Protein AF-A0A0T5VP73-F1 (afdb_monomer)

Radius of gyra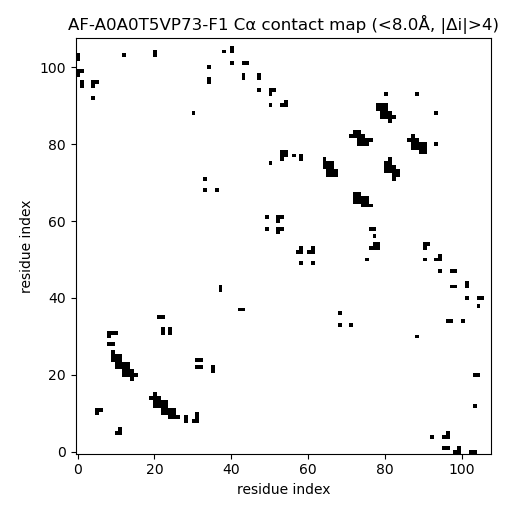tion: 13.44 Å; Cα contacts (8 Å, |Δi|>4): 138; chains: 1; bounding box: 34×26×36 Å

Structure (mmCIF, N/CA/C/O backbone):
data_AF-A0A0T5VP73-F1
#
_entry.id   AF-A0A0T5VP73-F1
#
loop_
_atom_site.group_PDB
_atom_site.id
_atom_site.type_symbol
_atom_site.label_atom_id
_atom_site.label_alt_id
_atom_site.label_comp_id
_atom_site.label_asym_id
_atom_site.label_entity_id
_atom_site.label_seq_id
_atom_site.pdbx_PDB_ins_code
_atom_site.Cartn_x
_atom_site.Cartn_y
_atom_site.Cartn_z
_atom_site.occupancy
_atom_site.B_iso_or_equiv
_atom_site.auth_seq_id
_atom_site.auth_comp_id
_atom_site.auth_asym_id
_atom_site.auth_atom_id
_atom_site.pdbx_PDB_model_num
ATOM 1 N N . MET A 1 1 ? 14.951 -3.369 2.678 1.00 77.69 1 MET A N 1
ATOM 2 C CA . MET A 1 1 ? 13.956 -4.111 1.869 1.00 77.69 1 MET A CA 1
ATOM 3 C C . MET A 1 1 ? 13.664 -5.499 2.451 1.00 77.69 1 MET A C 1
ATOM 5 O O . MET A 1 1 ? 14.602 -6.255 2.701 1.00 77.69 1 MET A O 1
ATOM 9 N N . ASN A 1 2 ? 12.389 -5.856 2.654 1.00 82.12 2 ASN A N 1
ATOM 10 C CA . ASN A 1 2 ? 11.969 -7.139 3.242 1.00 82.12 2 ASN A CA 1
ATOM 11 C C . ASN A 1 2 ? 11.688 -8.190 2.147 1.00 82.12 2 ASN A C 1
ATOM 13 O O . ASN A 1 2 ? 10.637 -8.208 1.522 1.00 82.12 2 ASN A O 1
ATOM 17 N N . THR A 1 3 ? 12.631 -9.087 1.868 1.00 82.62 3 THR A N 1
ATOM 18 C CA . THR A 1 3 ? 12.494 -10.037 0.744 1.00 82.62 3 THR A CA 1
ATOM 19 C C . THR A 1 3 ? 11.444 -11.126 0.973 1.00 82.62 3 THR A C 1
ATOM 21 O O . THR A 1 3 ? 10.918 -11.678 0.009 1.00 82.62 3 THR A O 1
ATOM 24 N N . GLN A 1 4 ? 11.102 -11.432 2.228 1.00 86.25 4 GLN A N 1
ATOM 25 C CA . GLN A 1 4 ? 10.082 -12.434 2.545 1.00 86.25 4 GLN A CA 1
ATOM 26 C C . GLN A 1 4 ? 8.685 -11.938 2.172 1.00 86.25 4 GLN A C 1
ATOM 28 O O . GLN A 1 4 ? 7.935 -12.677 1.532 1.00 86.25 4 GLN A O 1
ATOM 33 N N . ILE A 1 5 ? 8.360 -10.685 2.515 1.00 87.81 5 ILE A N 1
ATOM 34 C CA . ILE A 1 5 ? 7.056 -10.108 2.177 1.00 87.81 5 ILE A CA 1
ATOM 35 C C . ILE A 1 5 ? 6.902 -9.930 0.666 1.00 87.81 5 ILE A C 1
ATOM 37 O O . ILE A 1 5 ? 5.864 -10.271 0.105 1.00 87.81 5 ILE A O 1
ATOM 41 N N . LEU A 1 6 ? 7.969 -9.502 -0.015 1.00 87.94 6 LEU A N 1
ATOM 42 C CA . LEU A 1 6 ? 7.955 -9.347 -1.467 1.00 87.94 6 LEU A CA 1
ATOM 43 C C . LEU A 1 6 ? 7.693 -10.688 -2.162 1.00 87.94 6 LEU A C 1
ATOM 45 O O . LEU A 1 6 ? 6.833 -10.768 -3.035 1.00 87.94 6 LEU A O 1
ATOM 49 N N . ASN A 1 7 ? 8.346 -11.764 -1.711 1.00 87.12 7 ASN A N 1
ATOM 50 C CA . ASN A 1 7 ? 8.104 -13.106 -2.238 1.00 87.12 7 ASN A CA 1
ATOM 51 C C . ASN A 1 7 ? 6.679 -13.607 -1.952 1.00 87.12 7 ASN A C 1
ATOM 53 O O . ASN A 1 7 ? 6.078 -14.216 -2.834 1.00 87.12 7 ASN A O 1
ATOM 57 N N . LYS A 1 8 ? 6.123 -13.335 -0.758 1.00 87.56 8 LYS A N 1
ATOM 58 C CA . LYS A 1 8 ? 4.746 -13.718 -0.388 1.00 87.56 8 LYS A CA 1
ATOM 59 C C . LYS A 1 8 ? 3.717 -13.163 -1.376 1.00 87.56 8 LYS A C 1
ATOM 61 O O . LYS A 1 8 ? 2.797 -1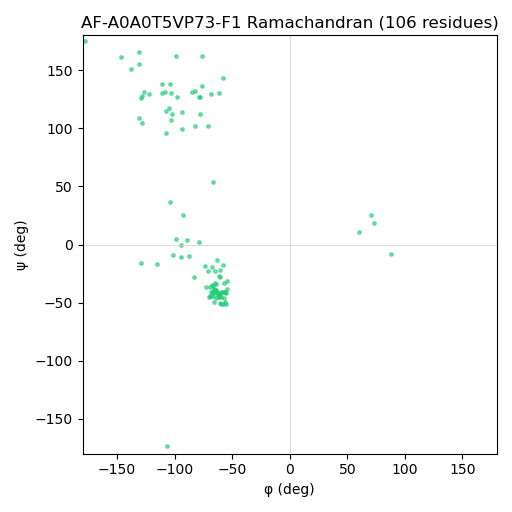3.882 -1.750 1.00 87.56 8 LYS A O 1
ATOM 66 N N . TYR A 1 9 ? 3.898 -11.917 -1.808 1.00 87.06 9 TYR A N 1
ATOM 67 C CA . TYR A 1 9 ? 2.972 -11.230 -2.713 1.00 87.06 9 TYR A CA 1
ATOM 68 C C . TYR A 1 9 ? 3.413 -11.236 -4.186 1.00 87.06 9 TYR A C 1
ATOM 70 O O . TYR A 1 9 ? 2.763 -10.612 -5.026 1.00 87.06 9 TYR A O 1
ATOM 78 N N . GLY A 1 10 ? 4.508 -11.931 -4.515 1.00 86.38 10 GLY A N 1
ATOM 79 C CA . GLY A 1 10 ? 5.014 -12.055 -5.885 1.00 86.38 10 GLY A CA 1
ATOM 80 C C . GLY A 1 10 ? 5.621 -10.772 -6.467 1.00 86.38 10 GLY A C 1
ATOM 81 O O . GLY A 1 10 ? 5.631 -10.610 -7.689 1.00 86.38 10 GLY A O 1
ATOM 82 N N . PHE A 1 11 ? 6.113 -9.870 -5.616 1.00 88.06 11 PHE A N 1
ATOM 83 C CA . PHE A 1 11 ? 6.753 -8.616 -6.004 1.00 88.06 11 PHE A CA 1
ATOM 84 C C . PHE A 1 11 ? 8.194 -8.867 -6.447 1.00 88.06 11 PHE A C 1
ATOM 86 O O . PHE A 1 11 ? 9.001 -9.415 -5.696 1.00 88.06 11 PHE A O 1
ATOM 93 N N . ASN A 1 12 ? 8.546 -8.390 -7.639 1.00 88.69 12 ASN A N 1
ATOM 94 C CA . ASN A 1 12 ? 9.928 -8.347 -8.094 1.00 88.69 12 ASN A CA 1
ATOM 95 C C .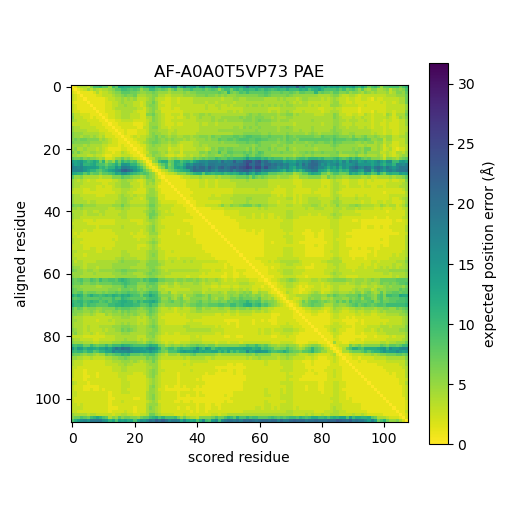 ASN A 1 12 ? 10.262 -6.959 -8.650 1.00 88.69 12 ASN A C 1
ATOM 97 O O . ASN A 1 12 ? 9.785 -6.570 -9.718 1.00 88.69 12 ASN A O 1
ATOM 101 N N . PHE A 1 13 ? 11.082 -6.212 -7.915 1.00 90.00 13 PHE A N 1
ATOM 102 C CA . PHE A 1 13 ? 11.465 -4.851 -8.267 1.00 90.00 13 PHE A CA 1
ATOM 103 C C . PHE A 1 13 ? 12.526 -4.833 -9.362 1.00 90.00 13 PHE A C 1
ATOM 105 O O . PHE A 1 13 ? 13.581 -5.455 -9.247 1.00 90.00 13 PHE A O 1
ATOM 112 N N . ILE A 1 14 ? 12.250 -4.087 -10.429 1.00 90.12 14 ILE A N 1
ATOM 113 C CA . ILE A 1 14 ? 13.130 -3.976 -11.588 1.00 90.12 14 ILE A CA 1
ATOM 114 C C . ILE A 1 14 ? 13.483 -2.516 -11.806 1.00 90.12 14 ILE A C 1
ATOM 116 O O . ILE A 1 14 ? 12.608 -1.656 -11.907 1.00 90.12 14 ILE A O 1
ATOM 120 N N . LYS A 1 15 ? 14.784 -2.256 -11.946 1.00 90.81 15 LYS A N 1
ATOM 121 C CA . LYS A 1 15 ? 15.306 -0.998 -12.466 1.00 90.81 15 LYS A CA 1
ATOM 122 C C . LYS A 1 15 ? 15.798 -1.227 -13.892 1.00 90.81 15 LYS A C 1
ATOM 124 O O . LYS A 1 15 ? 16.706 -2.024 -14.122 1.00 90.81 15 LYS A O 1
ATOM 129 N N . LYS A 1 16 ? 15.182 -0.551 -14.856 1.00 89.50 16 LYS A N 1
ATOM 130 C CA . LYS A 1 16 ? 15.593 -0.576 -16.261 1.00 89.50 16 LYS A CA 1
ATOM 131 C C . LYS A 1 16 ? 16.836 0.287 -16.482 1.00 89.50 16 LYS A C 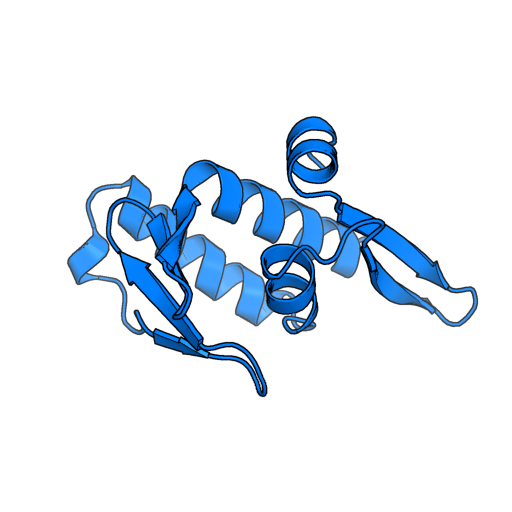1
ATOM 133 O O . LYS A 1 16 ? 17.167 1.159 -15.680 1.00 89.50 16 LYS A O 1
ATOM 138 N N . ALA A 1 17 ? 17.508 0.058 -17.609 1.00 89.50 17 ALA A N 1
ATOM 139 C CA . ALA A 1 17 ? 18.698 0.814 -18.005 1.00 89.50 17 ALA A CA 1
ATOM 140 C C . ALA A 1 17 ? 18.426 2.319 -18.194 1.00 89.50 17 ALA A C 1
ATOM 142 O O . ALA A 1 17 ? 19.327 3.127 -17.998 1.00 89.50 17 ALA A O 1
ATOM 143 N N . ASP A 1 18 ? 17.190 2.692 -18.534 1.00 90.25 18 ASP A N 1
ATOM 144 C CA . ASP A 1 18 ? 16.739 4.085 -18.648 1.00 90.25 18 ASP A CA 1
ATOM 145 C C . ASP A 1 18 ? 16.432 4.748 -17.289 1.00 90.25 18 ASP A C 1
ATOM 147 O O . ASP A 1 18 ? 16.017 5.902 -17.244 1.00 90.25 18 ASP A O 1
ATOM 151 N N . GLY A 1 19 ? 16.642 4.033 -16.178 1.00 87.12 19 GLY A N 1
ATOM 152 C CA . GLY A 1 19 ? 16.358 4.506 -14.826 1.00 87.12 19 GLY A CA 1
ATOM 153 C C . GLY A 1 19 ? 14.934 4.229 -14.347 1.00 87.12 19 GLY A C 1
ATOM 154 O O . GLY A 1 19 ? 14.675 4.397 -13.156 1.00 87.12 19 GLY A O 1
ATOM 155 N N . THR A 1 20 ? 14.037 3.751 -15.218 1.00 88.06 20 THR A N 1
ATOM 156 C CA . THR A 1 20 ? 12.653 3.422 -14.856 1.00 88.06 20 THR A CA 1
ATOM 157 C C . THR A 1 20 ? 12.625 2.323 -13.806 1.00 88.06 20 THR A C 1
ATOM 159 O O . THR A 1 20 ? 13.240 1.267 -13.973 1.00 88.06 20 THR A O 1
ATOM 162 N N . LYS A 1 21 ? 11.859 2.553 -12.745 1.00 88.69 21 LYS A N 1
ATOM 163 C CA . LYS A 1 21 ? 11.620 1.603 -11.663 1.00 88.69 21 LYS A CA 1
ATOM 164 C C . LYS A 1 21 ? 10.197 1.089 -11.758 1.00 88.69 21 LYS A C 1
ATOM 166 O O . LYS A 1 21 ? 9.273 1.877 -11.913 1.00 88.69 21 LYS A O 1
ATOM 171 N N . LEU A 1 22 ? 10.028 -0.224 -11.698 1.00 88.56 22 LEU A N 1
ATOM 172 C CA . LEU A 1 22 ? 8.715 -0.854 -11.751 1.00 88.56 22 LEU A CA 1
ATOM 173 C C . LEU A 1 22 ? 8.673 -2.112 -10.893 1.00 88.56 22 LEU A C 1
ATOM 175 O O . LEU A 1 22 ? 9.706 -2.715 -10.588 1.00 88.56 22 LEU A O 1
ATOM 179 N N . ILE A 1 23 ? 7.459 -2.528 -10.560 1.00 86.62 23 ILE A N 1
ATOM 180 C CA . ILE A 1 23 ? 7.183 -3.831 -9.968 1.00 86.62 23 ILE A CA 1
ATOM 181 C C . ILE A 1 23 ? 6.843 -4.771 -11.121 1.00 86.62 23 ILE A C 1
ATOM 183 O O . ILE A 1 23 ? 5.852 -4.580 -11.820 1.00 86.62 23 ILE A O 1
ATOM 187 N N . SER A 1 24 ? 7.683 -5.775 -11.359 1.00 81.31 24 SER A N 1
ATOM 188 C CA . SER A 1 24 ? 7.278 -6.919 -12.170 1.00 81.31 24 SER A CA 1
ATOM 189 C C . SER A 1 24 ? 6.571 -7.912 -11.267 1.00 81.31 24 SER A C 1
ATOM 191 O O . SER A 1 24 ? 7.070 -8.244 -10.189 1.00 81.31 24 SER A O 1
ATOM 193 N N . ASN A 1 25 ? 5.407 -8.376 -11.699 1.00 70.12 25 ASN A N 1
ATOM 194 C CA . ASN A 1 25 ? 4.718 -9.466 -11.043 1.00 70.12 25 ASN A CA 1
ATOM 195 C C . ASN A 1 25 ? 4.906 -10.741 -11.880 1.00 70.12 25 ASN A C 1
ATOM 197 O O . ASN A 1 25 ? 4.923 -10.725 -13.109 1.00 70.12 25 ASN A O 1
ATOM 201 N N . THR A 1 26 ? 5.151 -11.861 -11.206 1.00 54.75 26 THR A N 1
ATOM 202 C CA . THR A 1 26 ? 5.207 -13.191 -11.850 1.00 54.75 26 THR A CA 1
ATOM 203 C C . THR A 1 26 ? 3.860 -13.911 -11.781 1.00 54.75 26 THR A C 1
ATOM 205 O O . THR A 1 26 ? 3.643 -14.912 -12.457 1.00 54.75 26 THR A O 1
ATOM 208 N N . SER A 1 27 ? 2.943 -13.369 -10.984 1.00 52.50 27 SER A N 1
ATOM 209 C CA . SER A 1 27 ? 1.550 -13.767 -10.839 1.00 52.50 27 SER A CA 1
ATOM 210 C C . SER A 1 27 ? 0.698 -12.506 -10.939 1.00 52.50 27 SER A C 1
ATOM 212 O O . SER A 1 27 ? 1.194 -11.418 -10.667 1.00 52.50 27 SER A O 1
ATOM 214 N N . THR A 1 28 ? -0.563 -12.628 -11.336 1.00 58.81 28 THR A N 1
ATOM 215 C CA . THR A 1 28 ? -1.569 -11.553 -11.390 1.00 58.81 28 THR A CA 1
ATOM 216 C C . THR A 1 28 ? -1.931 -11.038 -9.988 1.00 58.81 28 THR A C 1
ATOM 218 O O . THR A 1 28 ? -3.088 -11.068 -9.588 1.00 58.81 28 THR A O 1
ATOM 221 N N . SER A 1 29 ? -0.931 -10.634 -9.206 1.00 73.06 29 SER A N 1
ATOM 222 C CA . SER A 1 29 ? -1.086 -10.075 -7.871 1.00 73.06 29 SER A CA 1
ATOM 223 C C . SER A 1 29 ? -1.694 -8.689 -8.027 1.00 73.06 29 SER A C 1
ATOM 225 O O . SER A 1 29 ? -1.006 -7.742 -8.416 1.00 73.06 29 SER A O 1
ATOM 227 N N . TYR A 1 30 ? -2.999 -8.607 -7.776 1.00 81.50 30 TYR A N 1
ATOM 228 C CA . TYR A 1 30 ? -3.778 -7.372 -7.802 1.00 81.50 30 TYR A CA 1
ATOM 229 C C . TYR A 1 30 ? -3.157 -6.315 -6.876 1.00 81.50 30 TYR A C 1
ATOM 231 O O . TYR A 1 30 ? -2.987 -5.158 -7.255 1.00 81.50 30 TYR A O 1
ATOM 239 N N . ILE A 1 31 ? -2.650 -6.765 -5.725 1.00 87.88 31 ILE A N 1
ATOM 240 C CA . ILE A 1 31 ? -1.876 -5.970 -4.768 1.00 87.88 31 ILE A CA 1
ATOM 241 C C . ILE A 1 31 ? -0.592 -5.399 -5.391 1.00 87.88 31 ILE A C 1
ATOM 243 O O . ILE A 1 31 ? -0.262 -4.239 -5.157 1.00 87.88 31 ILE A O 1
ATOM 247 N N . ALA A 1 32 ? 0.146 -6.174 -6.194 1.00 86.94 32 ALA A N 1
ATOM 248 C CA . ALA A 1 32 ? 1.359 -5.678 -6.851 1.00 86.94 32 ALA A CA 1
ATOM 249 C C . ALA A 1 32 ? 1.056 -4.579 -7.871 1.00 86.94 32 ALA A C 1
ATOM 251 O O . ALA A 1 32 ? 1.777 -3.582 -7.917 1.00 86.94 32 ALA A O 1
ATOM 252 N N . SER A 1 33 ? -0.019 -4.742 -8.647 1.00 84.69 33 SER A N 1
ATOM 253 C CA . SER A 1 33 ? -0.498 -3.706 -9.563 1.00 84.69 33 SER A CA 1
ATOM 254 C C . SER A 1 33 ? -0.881 -2.441 -8.799 1.00 84.69 33 SER A C 1
ATOM 256 O O . SER A 1 33 ? -0.325 -1.388 -9.091 1.00 84.69 33 SER A O 1
ATOM 258 N N . TYR A 1 34 ? -1.698 -2.568 -7.754 1.00 88.88 34 TYR A N 1
ATOM 259 C CA . TYR A 1 34 ? -2.119 -1.453 -6.907 1.00 88.88 34 TYR A CA 1
ATOM 260 C C . TYR A 1 34 ? -0.943 -0.668 -6.310 1.00 88.88 34 TYR A C 1
ATOM 262 O O . TYR A 1 34 ? -0.856 0.546 -6.472 1.00 88.88 34 TYR A O 1
ATOM 270 N N . ILE A 1 35 ? 0.017 -1.350 -5.673 1.00 90.75 35 ILE A N 1
ATOM 271 C CA . ILE A 1 35 ? 1.179 -0.678 -5.069 1.00 90.75 35 ILE A CA 1
ATOM 272 C C . ILE A 1 35 ? 2.056 -0.007 -6.139 1.00 90.75 35 ILE A C 1
ATOM 274 O O . ILE A 1 35 ? 2.629 1.051 -5.884 1.00 90.75 35 ILE A O 1
ATOM 278 N N . SER A 1 36 ? 2.148 -0.583 -7.345 1.00 87.69 36 SER A N 1
ATOM 279 C CA . SER A 1 36 ? 2.974 -0.031 -8.428 1.00 87.69 36 SER A CA 1
ATOM 280 C C . SER A 1 36 ? 2.470 1.300 -8.993 1.00 87.69 36 SER A C 1
ATOM 282 O O . SER A 1 36 ? 3.258 2.023 -9.602 1.00 87.69 36 SER A O 1
ATOM 284 N N . GLU A 1 37 ? 1.194 1.639 -8.782 1.00 88.19 37 GLU A N 1
ATOM 285 C CA . GLU A 1 37 ? 0.608 2.904 -9.245 1.00 88.19 37 GLU A CA 1
ATOM 286 C C . GLU A 1 37 ? 1.075 4.107 -8.410 1.00 88.19 37 GLU A C 1
ATOM 288 O O . GLU A 1 37 ? 1.047 5.246 -8.877 1.00 88.19 37 GLU A O 1
ATOM 293 N N . TYR A 1 38 ? 1.603 3.870 -7.206 1.00 89.06 38 TYR A N 1
ATOM 294 C CA . TYR A 1 38 ? 2.213 4.914 -6.390 1.00 89.06 38 TYR A CA 1
ATOM 295 C C . TYR A 1 38 ? 3.659 5.149 -6.830 1.00 89.06 38 TYR A C 1
ATOM 297 O O . TYR A 1 38 ? 4.553 4.390 -6.472 1.00 89.06 38 TYR A O 1
ATOM 305 N N . SER A 1 39 ? 3.931 6.209 -7.590 1.00 87.31 39 SER A N 1
ATOM 306 C CA . SER A 1 39 ? 5.297 6.527 -8.049 1.00 87.31 39 SER A CA 1
ATOM 307 C C . SER A 1 39 ? 5.995 7.632 -7.251 1.00 87.31 39 SER A C 1
ATOM 309 O O . SER A 1 39 ? 7.179 7.883 -7.468 1.00 87.31 39 SER A O 1
ATOM 311 N N . ALA A 1 40 ? 5.266 8.315 -6.366 1.00 90.88 40 ALA A N 1
ATOM 312 C CA . ALA A 1 40 ? 5.741 9.464 -5.600 1.00 90.88 40 ALA A CA 1
ATOM 313 C C . ALA A 1 40 ? 6.085 9.045 -4.153 1.00 90.88 40 ALA A C 1
ATOM 315 O O . ALA A 1 40 ? 5.173 8.677 -3.404 1.00 90.88 40 ALA A O 1
ATOM 316 N N . PRO A 1 41 ? 7.370 9.071 -3.737 1.00 93.00 41 PRO A N 1
ATOM 317 C CA . PRO A 1 41 ? 7.794 8.670 -2.390 1.00 93.00 41 PRO A CA 1
ATOM 318 C C . PRO A 1 41 ? 7.082 9.401 -1.244 1.00 93.00 41 PRO A C 1
ATOM 320 O 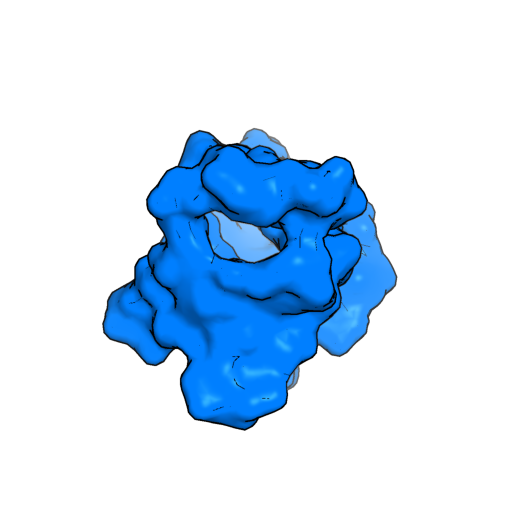O . PRO A 1 41 ? 6.876 8.820 -0.178 1.00 93.00 41 PRO A O 1
ATOM 323 N N . GLU A 1 42 ? 6.697 10.658 -1.454 1.00 93.38 42 GLU A N 1
ATOM 324 C CA . GLU A 1 42 ? 5.950 11.480 -0.503 1.00 93.38 42 GLU A CA 1
ATOM 325 C C . GLU A 1 42 ? 4.526 10.960 -0.275 1.00 93.38 42 GLU A C 1
ATOM 327 O O . GLU A 1 42 ? 4.128 10.787 0.874 1.00 93.38 42 GLU A O 1
ATOM 332 N N . LEU A 1 43 ? 3.808 10.583 -1.339 1.00 92.00 43 LEU A N 1
ATOM 333 C CA . LEU A 1 43 ? 2.465 10.000 -1.228 1.00 92.00 43 LEU A CA 1
ATOM 334 C C . LEU A 1 43 ? 2.515 8.618 -0.573 1.00 92.00 43 LEU A C 1
ATOM 336 O O . LEU A 1 43 ? 1.633 8.245 0.198 1.00 92.00 43 LEU A O 1
ATOM 340 N N . ILE A 1 44 ? 3.578 7.855 -0.846 1.00 94.88 44 ILE A N 1
ATOM 341 C CA . ILE A 1 44 ? 3.799 6.572 -0.175 1.00 94.88 44 ILE A CA 1
ATOM 342 C C . ILE A 1 44 ? 4.052 6.789 1.321 1.00 94.88 44 ILE A C 1
ATOM 344 O O . ILE A 1 44 ? 3.565 6.003 2.130 1.00 94.88 44 ILE A O 1
ATOM 348 N N . GLN A 1 45 ? 4.779 7.843 1.708 1.00 96.31 45 GLN A N 1
ATOM 349 C CA . GLN A 1 45 ? 4.988 8.159 3.122 1.00 96.31 45 GLN A CA 1
ATOM 350 C C . GLN A 1 45 ? 3.680 8.524 3.824 1.00 96.31 45 GLN A C 1
ATOM 352 O O . GLN A 1 45 ? 3.422 7.985 4.893 1.00 96.31 45 GLN A O 1
ATOM 357 N N . GLU A 1 46 ? 2.848 9.374 3.221 1.00 94.88 46 GLU A N 1
ATOM 358 C CA . GLU A 1 46 ? 1.528 9.717 3.771 1.00 94.88 46 GLU A CA 1
ATOM 359 C C . GLU A 1 46 ? 0.672 8.460 3.985 1.00 94.88 46 GLU A C 1
ATOM 361 O O . GLU A 1 46 ? 0.035 8.291 5.024 1.00 94.88 46 GLU A O 1
ATOM 366 N N . TYR A 1 47 ? 0.725 7.520 3.039 1.00 95.62 47 TYR A N 1
ATOM 367 C CA . TYR A 1 47 ? 0.013 6.255 3.171 1.00 95.62 47 TYR A CA 1
ATOM 368 C C . TYR A 1 47 ? 0.594 5.367 4.287 1.00 95.62 47 TYR A C 1
ATOM 370 O O . TYR A 1 47 ? -0.155 4.773 5.062 1.00 95.62 47 TYR A O 1
ATOM 378 N N . ILE A 1 48 ? 1.920 5.295 4.427 1.00 96.56 48 ILE A N 1
ATOM 379 C CA . ILE A 1 48 ? 2.553 4.593 5.554 1.00 96.56 48 ILE A CA 1
ATOM 380 C C . ILE A 1 48 ? 2.113 5.209 6.888 1.00 96.56 48 ILE A C 1
ATOM 382 O O . ILE A 1 48 ? 1.802 4.462 7.813 1.00 96.56 48 ILE A O 1
ATOM 386 N N . ASP A 1 49 ? 2.026 6.536 6.982 1.00 96.94 49 ASP A N 1
ATOM 387 C CA . ASP A 1 49 ? 1.599 7.226 8.202 1.00 96.94 49 ASP A CA 1
ATOM 388 C C . ASP A 1 49 ? 0.143 6.885 8.565 1.00 96.94 49 ASP A C 1
ATOM 390 O O . ASP A 1 49 ? -0.167 6.641 9.734 1.00 96.94 49 ASP A O 1
ATOM 394 N N . ASP A 1 50 ? -0.750 6.788 7.576 1.00 96.88 50 ASP A N 1
ATOM 395 C CA . ASP A 1 50 ? -2.126 6.321 7.789 1.00 96.88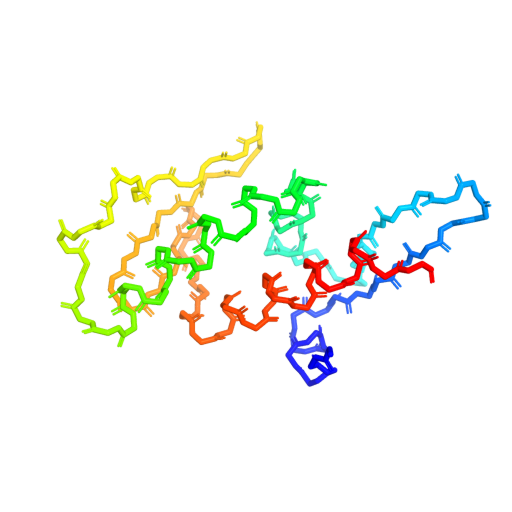 50 ASP A CA 1
ATOM 396 C C . ASP A 1 50 ? -2.176 4.869 8.276 1.00 96.88 50 ASP A C 1
ATOM 398 O O . ASP A 1 50 ? -2.932 4.540 9.195 1.00 96.88 50 ASP A O 1
ATOM 402 N N . VAL A 1 51 ? -1.344 3.992 7.712 1.00 97.19 51 VAL A N 1
ATOM 403 C CA . VAL A 1 51 ? -1.223 2.601 8.169 1.00 97.19 51 VAL A CA 1
ATOM 404 C C . VAL A 1 51 ? -0.682 2.540 9.601 1.00 97.19 51 VAL A C 1
ATOM 406 O O . VAL A 1 51 ? -1.205 1.782 10.419 1.00 97.19 51 VAL A O 1
ATOM 409 N N . ASP A 1 52 ? 0.300 3.374 9.948 1.00 97.81 52 ASP A N 1
ATOM 410 C CA . ASP A 1 52 ? 0.870 3.452 11.297 1.00 97.81 52 ASP A CA 1
ATOM 411 C C . ASP A 1 52 ? -0.147 3.978 12.322 1.00 97.81 52 ASP A C 1
ATOM 413 O O . ASP A 1 52 ? -0.208 3.472 13.451 1.00 97.81 52 ASP A O 1
ATOM 417 N N . ARG A 1 53 ? -1.019 4.916 11.929 1.00 97.56 53 ARG A N 1
ATOM 418 C CA . ARG A 1 53 ? -2.177 5.335 12.739 1.00 97.56 53 ARG A CA 1
ATOM 419 C C . ARG A 1 53 ? -3.137 4.175 12.979 1.00 97.56 53 ARG A C 1
ATOM 421 O O . ARG A 1 53 ? -3.547 3.968 14.122 1.00 97.56 53 ARG A O 1
ATOM 428 N N . CYS A 1 54 ? -3.459 3.388 11.950 1.00 97.06 54 CYS A N 1
ATOM 429 C CA . CYS A 1 54 ? -4.309 2.201 12.096 1.00 97.06 54 CYS A CA 1
ATOM 430 C C . CYS A 1 54 ? -3.696 1.193 13.082 1.00 97.06 54 CYS A C 1
ATOM 432 O O . CYS A 1 54 ? -4.345 0.798 14.051 1.00 97.06 54 CYS A O 1
ATOM 434 N N . LEU A 1 55 ? -2.419 0.848 12.886 1.00 97.00 55 LEU A N 1
ATOM 435 C CA . LEU A 1 55 ? -1.669 -0.079 13.742 1.00 97.00 55 LEU A CA 1
ATOM 436 C C . LEU A 1 55 ? -1.561 0.401 15.197 1.00 97.00 55 LEU A C 1
ATOM 438 O O . LEU A 1 55 ? -1.477 -0.415 16.114 1.00 97.00 55 LEU A O 1
ATOM 442 N N . SER A 1 56 ? -1.589 1.716 15.416 1.00 97.12 56 SER A N 1
ATOM 443 C CA . SER A 1 56 ? -1.525 2.338 16.744 1.00 97.12 56 SER A CA 1
ATOM 444 C C . SER A 1 56 ? -2.900 2.547 17.396 1.00 97.12 56 SER A C 1
ATOM 446 O O . SER A 1 56 ? -2.982 3.145 18.469 1.00 97.12 56 SER A O 1
ATOM 448 N N . GLY A 1 57 ? -3.989 2.088 16.767 1.00 96.38 57 GLY A N 1
ATOM 449 C CA . GLY A 1 57 ? -5.357 2.277 17.264 1.00 96.38 57 GLY A CA 1
ATOM 450 C C . GLY A 1 57 ? -5.884 3.710 17.123 1.00 96.38 57 GLY A C 1
ATOM 451 O O . GLY A 1 57 ? -6.849 4.077 17.787 1.00 96.38 57 GLY A O 1
ATOM 452 N N . GLN A 1 58 ? -5.260 4.524 16.270 1.00 97.12 58 GLN A N 1
ATOM 453 C CA . GLN A 1 58 ? -5.602 5.924 16.003 1.00 97.12 58 GLN A CA 1
ATOM 454 C C . GLN A 1 58 ? -6.326 6.091 14.657 1.00 97.12 58 GLN A C 1
ATOM 456 O O . GLN A 1 58 ? -6.108 7.071 13.950 1.00 97.12 58 GLN A O 1
ATOM 461 N N . PHE A 1 59 ? -7.181 5.133 14.285 1.00 96.12 59 PHE A N 1
ATOM 462 C CA . PHE A 1 59 ? -7.883 5.142 12.995 1.00 96.12 59 PHE A CA 1
ATOM 463 C C . PHE A 1 59 ? -8.723 6.408 12.770 1.00 96.12 59 PHE A C 1
ATOM 465 O O . PHE A 1 59 ? -8.782 6.912 11.656 1.00 96.12 59 PHE A O 1
ATOM 472 N N . ASP A 1 60 ? -9.291 6.980 13.834 1.00 96.31 60 ASP A N 1
ATOM 473 C CA . ASP A 1 60 ? -10.071 8.224 13.767 1.00 96.31 60 ASP A CA 1
ATOM 474 C C . ASP A 1 60 ? -9.248 9.449 13.310 1.00 96.31 60 ASP A C 1
ATOM 476 O O . ASP A 1 60 ? -9.821 10.492 13.004 1.00 96.31 60 ASP A O 1
ATOM 480 N N . LEU A 1 61 ? -7.911 9.346 13.281 1.00 95.62 61 LEU A N 1
ATOM 481 C CA . LEU A 1 61 ? -7.001 10.386 12.784 1.00 95.62 61 LEU A CA 1
ATOM 482 C C . LEU A 1 61 ? -6.603 10.191 11.311 1.00 95.62 61 LEU A C 1
ATOM 484 O O . LEU A 1 61 ? -5.819 10.983 10.792 1.00 95.62 61 LEU A O 1
ATOM 488 N N . VAL A 1 62 ? -7.084 9.135 10.650 1.00 94.94 62 VAL A N 1
ATOM 489 C CA . VAL A 1 62 ? -6.842 8.892 9.223 1.00 94.94 62 VAL A CA 1
ATOM 490 C C . VAL A 1 62 ? -7.771 9.794 8.414 1.00 94.94 62 VAL A C 1
ATOM 492 O O . VAL A 1 62 ? -8.989 9.620 8.430 1.00 94.94 62 VAL A O 1
ATOM 495 N N . GLU A 1 63 ? -7.195 10.770 7.711 1.00 89.31 63 GLU A N 1
ATOM 496 C CA . GLU A 1 63 ? -7.961 11.770 6.954 1.00 89.31 63 GLU A CA 1
ATOM 497 C C . GLU A 1 63 ? -8.600 11.178 5.694 1.00 89.31 63 GLU A C 1
ATOM 499 O O . GLU A 1 63 ? -9.731 11.524 5.349 1.00 89.31 63 GLU A O 1
ATOM 504 N N . ASP A 1 64 ? -7.899 10.251 5.038 1.00 88.69 64 ASP A N 1
ATOM 505 C CA . ASP A 1 64 ? -8.367 9.590 3.828 1.00 88.69 64 ASP A CA 1
ATOM 506 C C . ASP A 1 64 ? -8.284 8.069 3.956 1.00 88.69 64 ASP A C 1
ATOM 508 O O . ASP A 1 64 ? -7.222 7.453 3.859 1.00 88.69 64 ASP A O 1
ATOM 512 N N . THR A 1 65 ? -9.444 7.451 4.150 1.00 92.12 65 THR A N 1
ATOM 513 C CA . THR A 1 65 ? -9.576 5.992 4.217 1.00 92.12 65 THR A CA 1
ATOM 514 C C . THR A 1 65 ? -9.782 5.358 2.845 1.00 92.12 65 THR A C 1
ATOM 516 O O . THR A 1 65 ? -9.729 4.136 2.734 1.00 92.12 65 THR A O 1
ATOM 519 N N . THR A 1 66 ? -10.022 6.151 1.799 1.00 91.19 66 THR A N 1
ATOM 520 C CA . THR A 1 66 ? -10.317 5.660 0.454 1.00 91.19 66 THR A CA 1
ATOM 521 C C . THR A 1 66 ? -9.086 5.803 -0.417 1.00 91.19 66 THR A C 1
ATOM 523 O O . THR A 1 66 ? -8.709 6.890 -0.829 1.00 91.19 66 THR A O 1
ATOM 526 N N . LYS A 1 67 ? -8.447 4.682 -0.721 1.00 86.19 67 LYS A N 1
ATOM 527 C CA . LYS A 1 67 ? -7.208 4.658 -1.480 1.00 86.19 67 LYS A CA 1
ATOM 528 C C . LYS A 1 67 ? -7.522 4.124 -2.872 1.00 86.19 67 LYS A C 1
ATOM 530 O O . LYS A 1 67 ? -7.655 2.922 -3.084 1.00 86.19 67 LYS A O 1
ATOM 535 N N . SER A 1 68 ? -7.733 5.043 -3.807 1.00 82.06 68 SER A N 1
ATOM 536 C CA . SER A 1 68 ? -8.083 4.719 -5.189 1.00 82.06 68 SER A CA 1
ATOM 537 C C . SER A 1 68 ? -6.949 5.064 -6.138 1.00 82.06 68 SER A C 1
ATOM 539 O O . SER A 1 68 ? -6.366 6.146 -6.049 1.00 82.06 68 SER A O 1
ATOM 541 N N . THR A 1 69 ? -6.709 4.175 -7.085 1.00 80.12 69 THR A N 1
ATOM 542 C CA . THR A 1 69 ? -5.897 4.425 -8.269 1.00 80.12 69 THR A CA 1
ATOM 543 C C . THR A 1 69 ? -6.802 4.553 -9.500 1.00 80.12 69 THR A C 1
ATOM 545 O O . THR A 1 69 ? -8.030 4.556 -9.369 1.00 80.12 69 THR A O 1
ATOM 548 N N . ASP A 1 70 ? -6.233 4.657 -10.704 1.00 76.81 70 ASP A N 1
ATOM 549 C CA . ASP A 1 70 ? -7.032 4.775 -11.935 1.00 76.81 70 ASP A CA 1
ATOM 550 C C . ASP A 1 70 ? -7.865 3.510 -12.219 1.00 76.81 70 ASP A C 1
ATOM 552 O O . ASP A 1 70 ? -8.873 3.568 -12.929 1.00 76.81 70 ASP A O 1
ATOM 556 N N . PHE A 1 71 ? -7.459 2.362 -11.665 1.00 75.50 71 PHE A N 1
ATOM 557 C CA . PHE A 1 71 ? -8.048 1.056 -11.976 1.00 75.50 71 PHE A CA 1
ATOM 558 C C . PHE A 1 71 ? -8.461 0.242 -10.752 1.00 75.50 71 PHE A C 1
ATOM 560 O O . PHE A 1 71 ? -9.202 -0.731 -10.903 1.00 75.50 71 PHE A O 1
ATOM 567 N N . ILE A 1 72 ? -7.977 0.598 -9.561 1.00 85.88 72 ILE A N 1
ATOM 568 C CA . ILE A 1 72 ? -8.142 -0.204 -8.352 1.00 85.88 72 ILE A CA 1
ATOM 569 C C . ILE A 1 72 ? -8.679 0.675 -7.232 1.00 85.88 72 ILE A C 1
ATOM 571 O O . ILE A 1 72 ? -8.101 1.704 -6.885 1.00 85.88 72 ILE A O 1
ATOM 575 N N . TYR A 1 73 ? -9.787 0.240 -6.644 1.00 88.75 73 TYR A N 1
ATOM 576 C CA . TYR A 1 73 ? -10.358 0.859 -5.462 1.00 88.75 73 TYR A CA 1
ATOM 577 C C . TYR A 1 73 ? -10.040 0.006 -4.237 1.00 88.75 73 TYR A C 1
ATOM 579 O O . TYR A 1 73 ? -10.252 -1.210 -4.232 1.00 88.75 73 TYR A O 1
ATOM 587 N N . ALA A 1 74 ? -9.524 0.651 -3.196 1.00 92.12 74 ALA A N 1
ATOM 588 C CA . ALA A 1 74 ? -9.257 0.016 -1.924 1.00 92.12 74 ALA A CA 1
ATOM 589 C C . ALA A 1 74 ? -9.676 0.924 -0.766 1.00 92.12 74 ALA A C 1
ATOM 591 O O . ALA A 1 74 ? -9.659 2.154 -0.857 1.00 92.12 74 ALA A O 1
ATOM 592 N N . LYS A 1 75 ? -10.044 0.318 0.359 1.00 94.94 75 LYS A N 1
ATOM 593 C CA . LYS A 1 75 ? -10.446 1.040 1.561 1.00 94.94 75 LYS A CA 1
ATOM 594 C C . LYS A 1 75 ? -9.671 0.561 2.774 1.00 94.94 75 LYS A C 1
ATOM 596 O O . LYS A 1 75 ? -9.599 -0.633 3.058 1.00 94.94 75 LYS A O 1
ATOM 601 N N . LEU A 1 76 ? -9.073 1.512 3.477 1.00 95.88 76 LEU A N 1
ATOM 602 C CA . LEU A 1 76 ? -8.296 1.279 4.679 1.00 95.88 76 LEU A CA 1
ATOM 603 C C . LEU A 1 76 ? -9.224 1.156 5.888 1.00 95.88 76 LEU A C 1
ATOM 605 O O . LEU A 1 76 ? -10.100 1.995 6.105 1.00 95.88 76 LEU A O 1
ATOM 609 N N . TYR A 1 77 ? -8.996 0.119 6.680 1.00 95.62 77 TYR A N 1
ATOM 610 C CA . TYR A 1 77 ? -9.688 -0.186 7.924 1.00 95.62 77 TYR A CA 1
ATOM 611 C C . TYR A 1 77 ? -8.665 -0.482 9.035 1.00 95.62 7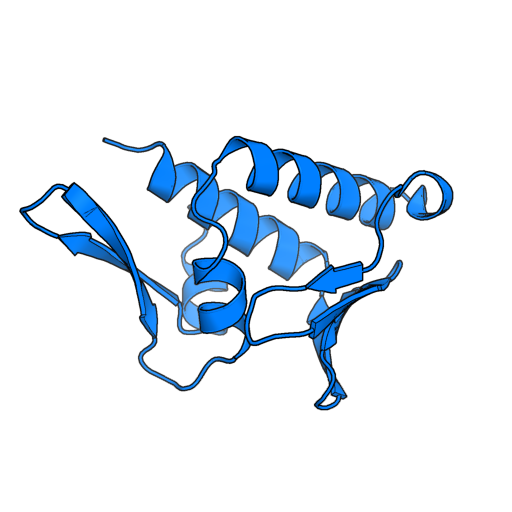7 TYR A C 1
ATOM 613 O O . TYR A 1 77 ? -7.490 -0.721 8.741 1.00 95.62 77 TYR A O 1
ATOM 621 N N . PRO A 1 78 ? -9.081 -0.495 10.318 1.00 96.19 78 PRO A N 1
ATOM 622 C CA . PRO A 1 78 ? -8.176 -0.724 11.449 1.00 96.19 78 PRO A CA 1
ATOM 623 C C . PRO A 1 78 ? -7.395 -2.046 11.426 1.00 96.19 78 PRO A C 1
ATOM 625 O O . PRO A 1 78 ? -6.424 -2.190 12.162 1.00 96.19 78 PRO A O 1
ATOM 628 N N . ASP A 1 79 ? -7.828 -3.021 10.634 1.00 94.00 79 ASP A N 1
ATOM 629 C CA . ASP A 1 79 ? -7.261 -4.366 10.549 1.00 94.00 79 ASP A CA 1
ATOM 630 C C . ASP A 1 79 ? -6.640 -4.687 9.180 1.00 94.00 79 ASP A C 1
ATOM 632 O O . ASP A 1 79 ? -5.825 -5.609 9.084 1.00 94.00 79 ASP A O 1
ATOM 636 N N . GLY A 1 80 ? -6.950 -3.915 8.135 1.00 95.62 80 GLY A N 1
ATOM 637 C CA . GLY A 1 80 ? -6.437 -4.166 6.794 1.00 95.62 80 GLY A CA 1
ATOM 638 C C . GLY A 1 80 ? -6.846 -3.152 5.744 1.00 95.62 80 GLY A C 1
ATOM 639 O O . GLY A 1 80 ? -7.656 -2.257 5.968 1.00 95.62 80 GLY A O 1
ATOM 640 N N . LEU A 1 81 ? -6.284 -3.341 4.558 1.00 95.44 81 LEU A N 1
ATOM 641 C CA . LEU A 1 81 ? -6.744 -2.721 3.328 1.00 95.44 81 LEU A CA 1
ATOM 642 C C . LEU A 1 81 ? -7.631 -3.714 2.579 1.00 95.44 81 LEU A C 1
ATOM 644 O O . LEU A 1 81 ? -7.208 -4.840 2.331 1.00 95.44 81 LEU A O 1
ATOM 648 N N . TYR A 1 82 ? -8.838 -3.286 2.230 1.00 94.00 82 TYR A N 1
ATOM 649 C CA . TYR A 1 82 ? -9.851 -4.106 1.575 1.00 94.00 82 TYR A CA 1
ATOM 650 C C . TYR A 1 82 ? -10.054 -3.637 0.140 1.00 94.00 82 TYR A C 1
ATOM 652 O O . TYR A 1 82 ? -10.255 -2.444 -0.088 1.00 94.00 82 TYR A O 1
ATOM 660 N N . PHE A 1 83 ? -10.014 -4.569 -0.802 1.00 90.56 83 PHE A N 1
ATOM 661 C CA . PHE A 1 83 ? -10.281 -4.336 -2.218 1.00 90.56 83 PHE A CA 1
ATOM 662 C C . PHE A 1 83 ? -11.721 -4.735 -2.570 1.00 90.56 83 PHE A C 1
ATOM 664 O O . PHE A 1 83 ? -12.350 -5.497 -1.834 1.00 90.56 83 PHE A O 1
ATOM 671 N N . ASP A 1 84 ? -12.238 -4.251 -3.703 1.00 82.75 84 ASP A N 1
ATOM 672 C CA . ASP A 1 84 ? -13.616 -4.535 -4.148 1.00 82.75 84 ASP A CA 1
ATOM 673 C C . ASP A 1 84 ? -13.909 -6.035 -4.381 1.00 82.75 84 ASP A C 1
ATOM 675 O O . ASP A 1 84 ? -15.063 -6.450 -4.299 1.00 82.75 84 ASP A O 1
ATOM 679 N N . ASP A 1 85 ? -12.882 -6.861 -4.608 1.00 74.44 85 ASP A N 1
ATOM 680 C CA . ASP A 1 85 ? -13.000 -8.304 -4.880 1.00 74.44 85 ASP A CA 1
ATOM 681 C C . ASP A 1 85 ? -12.903 -9.192 -3.611 1.00 74.44 85 ASP A C 1
ATOM 683 O O . ASP A 1 85 ? -12.480 -10.346 -3.686 1.00 74.44 85 ASP A O 1
ATOM 687 N N . ASP A 1 86 ? -13.249 -8.663 -2.429 1.00 72.94 86 ASP A N 1
ATOM 688 C CA . ASP A 1 86 ? -13.118 -9.324 -1.109 1.00 72.94 86 ASP A CA 1
ATOM 689 C C . ASP A 1 86 ? -11.671 -9.726 -0.726 1.00 72.94 86 ASP A C 1
ATOM 691 O O . ASP A 1 86 ? -11.440 -10.434 0.261 1.00 72.94 86 ASP A O 1
ATOM 695 N N . GLU A 1 87 ? -10.664 -9.264 -1.474 1.00 86.06 87 GLU A N 1
ATOM 696 C CA . GLU A 1 87 ? -9.258 -9.436 -1.113 1.00 86.06 87 GLU A CA 1
ATOM 697 C C . GLU A 1 87 ? -8.882 -8.455 0.006 1.00 86.06 87 GLU A C 1
ATOM 699 O O . GLU A 1 87 ? -9.236 -7.274 -0.017 1.00 86.06 87 GLU A O 1
ATOM 704 N N . MET A 1 88 ? -8.148 -8.949 1.004 1.00 91.12 88 MET A N 1
ATOM 705 C CA . MET A 1 88 ? -7.691 -8.159 2.142 1.00 91.12 88 MET A CA 1
ATOM 706 C C . MET A 1 88 ? -6.179 -8.286 2.302 1.00 91.12 88 MET A C 1
ATOM 708 O O . MET A 1 88 ? -5.617 -9.385 2.312 1.00 91.12 88 MET A O 1
ATOM 712 N N . LEU A 1 89 ? -5.522 -7.139 2.455 1.00 93.06 89 LEU A N 1
ATOM 713 C CA . LEU A 1 89 ? -4.103 -7.030 2.754 1.00 93.06 89 LEU A CA 1
ATOM 714 C C . LEU A 1 89 ? -3.922 -6.582 4.216 1.00 93.06 89 LEU A C 1
ATOM 716 O O . LEU A 1 89 ? -4.297 -5.455 4.556 1.00 93.06 89 LEU A O 1
ATOM 720 N N . PRO A 1 90 ? -3.337 -7.427 5.088 1.00 95.69 90 PRO A N 1
ATOM 721 C CA . PRO A 1 90 ? -3.073 -7.063 6.477 1.00 95.69 90 PRO A CA 1
ATOM 722 C C . PRO A 1 90 ? -2.185 -5.821 6.594 1.00 95.69 90 PRO A C 1
ATOM 724 O O . PRO A 1 90 ? -1.234 -5.660 5.831 1.00 95.69 90 PRO A O 1
ATOM 727 N N . LEU A 1 91 ? -2.440 -4.974 7.595 1.00 96.62 91 LEU A N 1
ATOM 728 C CA . LEU A 1 91 ? -1.734 -3.694 7.748 1.00 96.62 91 LEU A CA 1
ATOM 729 C C . LEU A 1 91 ? -0.214 -3.828 7.875 1.00 96.62 91 LEU A C 1
ATOM 731 O O . LE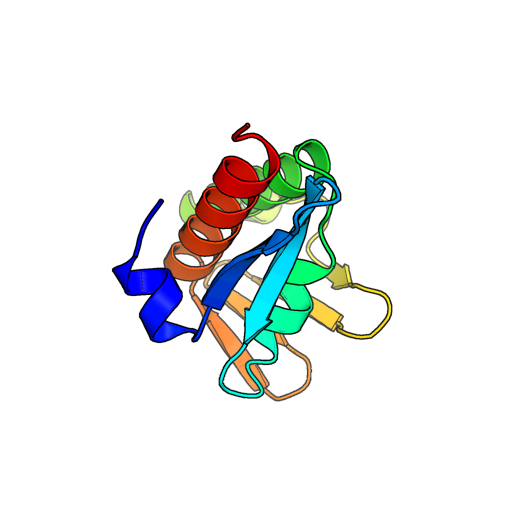U A 1 91 ? 0.517 -3.045 7.277 1.00 96.62 91 LEU A O 1
ATOM 735 N N . TYR A 1 92 ? 0.273 -4.824 8.621 1.00 95.94 92 TYR A N 1
ATOM 736 C CA . TYR A 1 92 ? 1.714 -5.070 8.737 1.00 95.94 92 TYR A CA 1
ATOM 737 C C . TYR A 1 92 ? 2.344 -5.392 7.381 1.00 95.94 92 TYR A C 1
ATOM 739 O O . TYR A 1 92 ? 3.410 -4.876 7.053 1.00 95.94 92 TYR A O 1
ATOM 747 N N . ASP A 1 93 ? 1.657 -6.198 6.578 1.00 95.38 93 ASP A N 1
ATOM 748 C CA . ASP A 1 93 ? 2.127 -6.587 5.256 1.00 95.38 93 ASP A CA 1
ATOM 749 C C . ASP A 1 93 ? 2.091 -5.388 4.299 1.00 95.38 93 ASP A C 1
ATOM 751 O O . ASP A 1 93 ? 3.077 -5.122 3.611 1.00 95.38 93 ASP A O 1
ATOM 755 N N . LEU A 1 94 ? 1.003 -4.607 4.316 1.00 95.75 94 LEU A N 1
ATOM 756 C CA . LEU A 1 94 ? 0.880 -3.359 3.559 1.00 95.75 94 LEU A CA 1
ATOM 757 C C . LEU A 1 94 ? 2.010 -2.381 3.891 1.00 95.75 94 LEU A C 1
ATOM 759 O O . LEU A 1 94 ? 2.669 -1.868 2.986 1.00 95.75 94 LEU A O 1
ATOM 763 N N . ARG A 1 95 ? 2.264 -2.150 5.182 1.00 96.62 95 ARG A N 1
ATOM 764 C CA . ARG A 1 95 ? 3.318 -1.251 5.659 1.00 96.62 95 ARG A CA 1
ATOM 765 C C . ARG A 1 95 ? 4.689 -1.652 5.120 1.00 96.62 95 ARG A C 1
ATOM 767 O O . ARG A 1 95 ? 5.441 -0.800 4.645 1.00 96.62 95 ARG A O 1
ATOM 774 N N . GLU A 1 96 ? 5.020 -2.940 5.184 1.00 95.81 96 GLU A N 1
ATOM 775 C CA . GLU A 1 96 ? 6.306 -3.472 4.720 1.00 95.81 96 GLU A CA 1
ATOM 776 C C . GLU A 1 96 ? 6.452 -3.411 3.192 1.00 95.81 96 GLU A C 1
ATOM 778 O O . GLU A 1 96 ? 7.544 -3.117 2.690 1.00 95.81 96 GLU A O 1
ATOM 783 N N . LEU A 1 97 ? 5.365 -3.647 2.447 1.00 94.56 97 LEU A N 1
ATOM 784 C CA . LEU A 1 97 ? 5.333 -3.513 0.988 1.00 94.56 97 LEU A CA 1
ATOM 785 C C . LEU A 1 97 ? 5.530 -2.054 0.557 1.00 94.56 97 LEU A C 1
ATOM 787 O O . LEU A 1 97 ? 6.411 -1.786 -0.261 1.00 94.56 97 LEU A O 1
ATOM 791 N N . LEU A 1 98 ? 4.777 -1.116 1.145 1.00 95.25 98 LEU A N 1
ATOM 792 C CA . LEU A 1 98 ? 4.916 0.323 0.885 1.00 95.25 98 LEU A CA 1
ATOM 793 C C . LEU A 1 98 ? 6.324 0.816 1.234 1.00 95.25 98 LEU A C 1
ATOM 795 O O . LEU A 1 98 ? 6.956 1.498 0.430 1.00 95.25 98 LEU A O 1
ATOM 799 N N . SER A 1 99 ? 6.852 0.414 2.394 1.00 96.00 99 SER A N 1
ATOM 800 C CA . SER A 1 99 ? 8.201 0.798 2.831 1.00 96.00 99 SER A CA 1
ATOM 801 C C . SER A 1 99 ? 9.276 0.272 1.880 1.00 96.00 99 SER A C 1
ATOM 803 O O . SER A 1 99 ? 10.177 1.010 1.486 1.00 96.00 99 SER A O 1
ATOM 805 N N . SER A 1 100 ? 9.163 -0.996 1.468 1.00 94.50 100 SER A N 1
ATOM 806 C CA . SER A 1 100 ? 10.097 -1.613 0.520 1.00 94.50 100 SER A CA 1
ATOM 807 C C . SER A 1 100 ? 10.041 -0.939 -0.852 1.00 94.50 100 SER A C 1
ATOM 809 O O . SER A 1 100 ? 11.078 -0.747 -1.486 1.00 94.50 100 SER A O 1
ATOM 811 N N . TRP A 1 101 ? 8.844 -0.570 -1.308 1.00 94.25 101 TRP A N 1
ATOM 812 C CA . TRP A 1 101 ? 8.658 0.125 -2.575 1.00 94.25 101 TRP A CA 1
ATOM 813 C C . TRP A 1 101 ? 9.216 1.550 -2.538 1.00 94.25 101 TRP A C 1
ATOM 815 O O . TRP A 1 101 ? 9.961 1.935 -3.438 1.00 94.25 101 TRP A O 1
ATOM 825 N N . LYS A 1 102 ? 8.956 2.300 -1.462 1.00 94.81 102 LYS A N 1
ATOM 826 C CA . LYS A 1 102 ? 9.537 3.628 -1.243 1.00 94.81 102 LYS A CA 1
ATOM 827 C C . LYS A 1 102 ? 11.067 3.586 -1.239 1.00 94.81 102 LYS A C 1
ATOM 829 O O . LYS A 1 102 ? 11.692 4.320 -1.998 1.00 94.81 102 LYS A O 1
ATOM 834 N N . GLU A 1 103 ? 11.664 2.685 -0.453 1.00 94.00 103 GLU A N 1
ATOM 835 C CA . GLU A 1 103 ? 13.122 2.486 -0.404 1.00 94.00 103 GLU A CA 1
ATOM 836 C C . GLU A 1 103 ? 13.684 2.204 -1.804 1.00 94.00 103 GLU A C 1
ATOM 838 O O . GLU A 1 103 ? 14.712 2.757 -2.200 1.00 94.00 103 GLU A O 1
ATOM 843 N N . PHE A 1 104 ? 12.987 1.379 -2.590 1.00 93.69 104 PHE A N 1
ATOM 844 C CA . PHE A 1 104 ? 13.385 1.088 -3.959 1.00 93.69 104 PHE A CA 1
ATOM 845 C C . PHE A 1 104 ? 13.284 2.316 -4.874 1.00 93.69 104 PHE A C 1
ATOM 847 O O . PHE A 1 104 ? 14.200 2.555 -5.662 1.00 93.69 104 PHE A O 1
ATOM 854 N N . LEU A 1 105 ? 12.223 3.121 -4.768 1.00 92.56 105 LEU A N 1
ATOM 855 C CA . LEU A 1 105 ? 12.052 4.365 -5.527 1.00 92.56 105 LEU A CA 1
ATOM 856 C C . LEU A 1 105 ? 13.103 5.426 -5.181 1.00 92.56 105 LEU A C 1
ATOM 858 O O . LEU A 1 105 ? 13.567 6.126 -6.083 1.00 92.56 105 LEU A O 1
ATOM 862 N N . GLU A 1 106 ? 13.548 5.489 -3.931 1.00 92.62 106 GLU A N 1
ATOM 863 C CA . GLU A 1 106 ? 14.575 6.428 -3.463 1.00 92.62 106 GLU A CA 1
ATOM 864 C C . GLU A 1 106 ? 16.011 5.938 -3.737 1.00 92.62 106 GLU A C 1
ATOM 866 O O . GLU A 1 106 ? 16.917 6.747 -3.933 1.00 92.62 106 GLU A O 1
ATOM 871 N N . GLY A 1 107 ? 16.239 4.620 -3.798 1.00 85.62 107 GLY A N 1
ATOM 872 C CA . GLY A 1 107 ? 17.570 4.033 -3.990 1.00 85.62 107 GLY A CA 1
ATOM 873 C C . GLY A 1 107 ? 18.168 4.281 -5.382 1.00 85.62 107 GLY A C 1
ATOM 874 O O . GLY A 1 107 ? 17.524 4.015 -6.392 1.00 85.62 107 GLY A O 1
ATOM 875 N N . ASN A 1 108 ? 19.408 4.771 -5.468 1.00 57.03 108 ASN A N 1
ATOM 876 C CA . ASN A 1 108 ? 20.091 4.991 -6.752 1.00 57.03 108 ASN A CA 1
ATOM 877 C C . ASN A 1 108 ? 20.413 3.699 -7.495 1.00 57.03 108 ASN A C 1
ATOM 879 O O . ASN A 1 108 ? 20.967 2.752 -6.906 1.00 57.03 108 ASN A O 1
#

Sequence (108 aa):
MNTQILNKYGFNFIKKADGTKLISNTSTSYIASYISEYSAPELIQEYIDDVDRCLSGQFDLVEDTTKSTDFIYAKLYPDGLYFDDDEMLPLYDLRELLSSWKEFLEGN

Secondary structure (DSSP, 8-state):
--HHHHHHTTEEEEE-TTS-EEEEESS--HHHHHHHT---HHHHHHHHHHHHHHHTT-GGG-S--EEE-SS-EEEE-SSEEEETTS-EEEHHHHHHHHHHHHHHHH--

pLDDT: mean 89.0, std 8.9, range [52.5, 97.81]

Solvent-accessible surface area (backbone atoms only — not comparable to full-atom values): 6368 Å² total; per-residue (Å²): 119,60,67,67,63,30,57,76,55,37,51,40,84,43,74,46,96,88,65,52,73,47,64,46,62,88,53,94,37,65,66,47,56,55,59,55,71,65,82,50,60,66,62,47,48,55,50,43,51,43,48,51,28,18,76,68,75,39,47,93,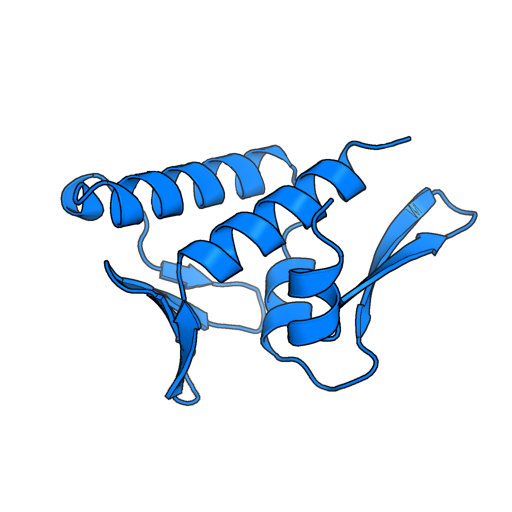74,47,89,73,44,70,52,67,60,99,86,44,58,32,37,58,52,72,71,24,37,36,36,86,86,79,47,72,43,45,45,70,58,48,43,50,51,50,51,31,49,38,52,55,74,70,54,132

Organism: NCBI:txid687842

Mean predicted aligned error: 4.23 Å

Foldseek 3Di:
DDVVLCVVQQWDWDQDPVRDIATDGPDPRVVRVLLRQPLDLVVLVLVLVCLVCLQVVNNVPRPDQWRDDPPWTWGDDSQFIATPVRDTDGSVSSNVSSVVVSCSSPPD

Nearest PDB structures (foldseek):
  1o12-assembly1_B  TM=4.684E-01  e=4.623E+00  Thermotoga maritima
  8hkc-assembly1_F  TM=4.238E-01  e=9.473E+00  Escherichia coli K-12
  1ku9-assembly1_B  TM=2.587E-01  e=5.872E+00  Methanocaldococcus jannaschii